Protein AF-A0A7R9M2J2-F1 (afdb_monomer)

Solvent-accessible surface area (backbone atoms only — not comparable to full-atom values): 4966 Å² total; per-residue (Å²): 112,70,68,61,52,54,54,52,51,58,48,50,64,73,69,52,77,54,63,68,57,53,53,54,57,71,72,52,84,66,67,53,59,76,82,68,39,70,86,44,95,80,59,74,64,89,86,51,53,71,70,52,48,53,35,50,52,53,40,53,38,59,77,67,44,46,42,72,76,66,67,54,68,94,71,84,66,131

Mean predicted aligned error: 7.22 Å

pLDDT: mean 83.69, std 10.29, range [40.62, 94.19]

Sequence (78 aa):
MAKQRVTLEVLSYHASAQEEEAIKVSRMLIPSTTALHLTSLRFNDFSLDEDMMIRGCIRMFLDLDLIERFHIDYKVCK

Foldseek 3Di:
DVVVVVVVVVVVVVVADDQVVLVVLLPDDQDACVVQVVVDPPDDCPPPDPSNVVSNVVNVCVVVVVCVVVVPDSRPDD

Structure (mmCIF, N/CA/C/O backbone):
data_AF-A0A7R9M2J2-F1
#
_entry.id   AF-A0A7R9M2J2-F1
#
loop_
_atom_site.group_PDB
_atom_site.id
_atom_site.type_symbol
_atom_site.label_atom_id
_atom_site.label_alt_id
_atom_site.label_comp_id
_atom_site.label_asym_id
_atom_site.label_entity_id
_atom_site.label_seq_id
_atom_site.pdbx_PDB_ins_code
_atom_site.Cartn_x
_atom_site.Cartn_y
_atom_site.Cartn_z
_atom_site.occupancy
_atom_site.B_iso_or_equiv
_atom_site.auth_seq_id
_atom_site.auth_comp_id
_atom_site.auth_asym_id
_atom_site.auth_atom_id
_atom_site.pdbx_PDB_model_num
ATOM 1 N N . MET A 1 1 ? -12.696 -16.801 27.527 1.00 62.22 1 MET A N 1
ATOM 2 C CA . MET A 1 1 ? -13.204 -15.995 26.393 1.00 62.22 1 MET A CA 1
ATOM 3 C C . MET A 1 1 ? -13.296 -14.500 26.704 1.00 62.22 1 MET A C 1
ATOM 5 O O . MET A 1 1 ? -12.753 -13.730 25.929 1.00 62.22 1 MET A O 1
ATOM 9 N N . ALA A 1 2 ? -13.873 -14.063 27.835 1.00 70.06 2 ALA A N 1
ATOM 10 C CA . ALA A 1 2 ? -13.929 -12.630 28.185 1.00 70.06 2 ALA A CA 1
ATOM 11 C C . ALA A 1 2 ? -12.542 -11.958 28.318 1.00 70.06 2 ALA A C 1
ATOM 13 O O . ALA A 1 2 ? -12.318 -10.905 27.738 1.00 70.06 2 ALA A O 1
ATOM 14 N N . LYS A 1 3 ? -11.577 -12.605 28.991 1.00 68.19 3 LYS A N 1
ATOM 15 C CA . LYS A 1 3 ? -10.216 -12.055 29.166 1.00 68.19 3 LYS A CA 1
ATOM 16 C C . LYS A 1 3 ? -9.467 -11.834 27.841 1.00 68.19 3 LYS A C 1
ATOM 18 O O . LYS A 1 3 ? -8.866 -10.789 27.669 1.00 68.19 3 LYS A O 1
ATOM 23 N N . GLN A 1 4 ? -9.556 -12.775 26.895 1.00 76.94 4 GLN A N 1
ATOM 24 C CA . GLN A 1 4 ? -8.932 -12.639 25.568 1.00 76.94 4 GLN A CA 1
ATOM 25 C C . GLN A 1 4 ? -9.556 -11.505 24.744 1.00 76.94 4 GLN A C 1
ATOM 27 O O . GLN A 1 4 ? -8.831 -10.798 24.056 1.00 76.94 4 GLN A O 1
ATOM 32 N N . ARG A 1 5 ? -10.879 -11.305 24.836 1.00 80.12 5 ARG A N 1
ATOM 33 C CA . ARG A 1 5 ? -11.564 -10.186 24.169 1.00 80.12 5 ARG A CA 1
ATOM 34 C C . ARG A 1 5 ? -11.091 -8.834 24.688 1.00 80.12 5 ARG A C 1
ATOM 36 O O . ARG A 1 5 ? -10.700 -8.000 23.888 1.00 80.12 5 ARG A O 1
ATOM 43 N N . VAL A 1 6 ? -11.033 -8.670 26.010 1.00 80.19 6 VAL A N 1
ATOM 44 C CA . VAL A 1 6 ? -10.545 -7.429 26.631 1.00 80.19 6 VAL A CA 1
ATOM 45 C C . VAL A 1 6 ? -9.092 -7.156 26.235 1.00 80.19 6 VAL A C 1
ATOM 47 O O . VAL A 1 6 ? -8.743 -6.026 25.917 1.00 80.19 6 VAL A O 1
ATOM 50 N N . THR A 1 7 ? -8.240 -8.186 26.177 1.00 79.94 7 THR A N 1
ATOM 51 C CA . THR A 1 7 ? -6.860 -8.026 25.693 1.00 79.94 7 THR A CA 1
ATOM 52 C C . THR A 1 7 ? -6.807 -7.572 24.231 1.00 79.94 7 THR A C 1
ATOM 54 O O . THR A 1 7 ? -6.029 -6.679 23.913 1.00 79.94 7 THR A O 1
ATOM 57 N N . LEU A 1 8 ? -7.632 -8.142 23.347 1.00 80.69 8 LEU A N 1
ATOM 58 C CA . LEU A 1 8 ? -7.695 -7.726 21.942 1.00 80.69 8 LEU A CA 1
ATOM 59 C C . LEU A 1 8 ? -8.210 -6.293 21.780 1.00 80.69 8 LEU A C 1
ATOM 61 O O . LEU A 1 8 ? -7.686 -5.561 20.950 1.00 80.69 8 LEU A O 1
ATOM 65 N N . GLU A 1 9 ? -9.189 -5.880 22.581 1.00 79.62 9 GLU A N 1
ATOM 66 C CA . GLU A 1 9 ? -9.719 -4.513 22.560 1.00 79.62 9 GLU A CA 1
ATOM 67 C C . GLU A 1 9 ? -8.657 -3.495 22.989 1.00 79.62 9 GLU A C 1
ATOM 69 O O . GLU A 1 9 ? -8.414 -2.524 22.274 1.00 79.62 9 GLU A O 1
ATOM 74 N N . VAL A 1 10 ? -7.945 -3.761 24.089 1.00 80.50 10 VAL A N 1
ATOM 75 C CA . VAL A 1 10 ? -6.842 -2.900 24.550 1.00 80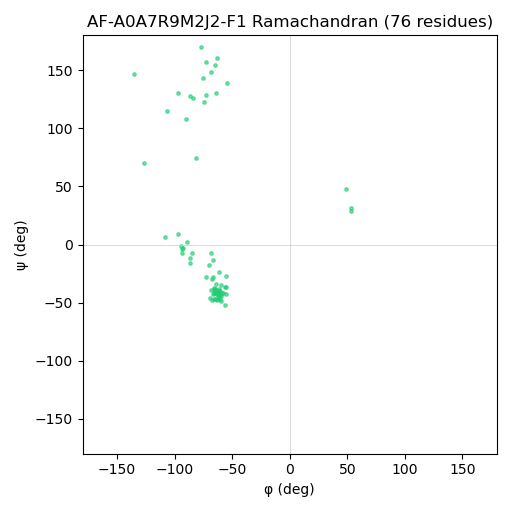.50 10 VAL A CA 1
ATOM 76 C C . VAL A 1 10 ? -5.729 -2.819 23.502 1.00 80.50 10 VAL A C 1
ATOM 78 O O . VAL A 1 10 ? -5.239 -1.733 23.209 1.00 80.50 10 VAL A O 1
ATOM 81 N N . LEU A 1 11 ? -5.357 -3.944 22.882 1.00 76.25 11 LEU A N 1
ATOM 82 C CA . LEU A 1 11 ? -4.367 -3.947 21.802 1.00 76.25 11 LEU A CA 1
ATOM 83 C C . LEU A 1 11 ? -4.858 -3.172 20.576 1.00 76.25 11 LEU A C 1
ATOM 85 O O . LEU A 1 11 ? -4.086 -2.419 19.996 1.00 76.25 11 LEU A O 1
ATOM 89 N N . SER A 1 12 ? -6.132 -3.309 20.204 1.00 78.31 12 SER A N 1
ATOM 90 C CA . SER A 1 12 ? -6.704 -2.610 19.047 1.00 78.31 12 SER A CA 1
ATOM 91 C C . SER A 1 12 ? -6.705 -1.089 19.213 1.00 78.31 12 SER A C 1
ATOM 93 O O . SER A 1 12 ? -6.471 -0.370 18.242 1.00 78.31 12 SER A O 1
ATOM 95 N N . TYR A 1 13 ? -6.885 -0.608 20.447 1.00 69.75 13 TYR A N 1
ATOM 96 C CA . TYR A 1 13 ? -6.820 0.813 20.776 1.00 69.75 13 TYR A CA 1
ATOM 97 C C . TYR A 1 13 ? -5.417 1.386 20.540 1.00 69.75 13 TYR A C 1
ATOM 99 O O . TYR A 1 13 ? -5.279 2.478 20.003 1.00 69.75 13 TYR A O 1
ATOM 107 N N . HIS A 1 14 ? -4.373 0.626 20.879 1.00 75.19 14 HIS A N 1
ATOM 108 C CA . HIS A 1 14 ? -2.980 1.038 20.673 1.00 75.19 14 HIS A CA 1
ATOM 109 C C . HIS A 1 14 ? -2.421 0.696 19.285 1.00 75.19 14 HIS A C 1
ATOM 111 O O . HIS A 1 14 ? -1.378 1.218 18.909 1.00 75.19 14 HIS A O 1
ATOM 117 N N . ALA A 1 15 ? -3.083 -0.187 18.535 1.00 73.38 15 ALA A N 1
ATOM 118 C CA . ALA A 1 15 ? -2.678 -0.579 17.185 1.00 73.38 15 ALA A CA 1
ATOM 119 C C . ALA A 1 15 ? -3.226 0.353 16.093 1.00 73.38 15 ALA A C 1
ATOM 121 O O . ALA A 1 15 ? -2.822 0.240 14.937 1.00 73.38 15 ALA A O 1
ATOM 122 N N . SER A 1 16 ? -4.165 1.234 16.438 1.00 73.12 16 SER A N 1
ATOM 123 C CA . SER A 1 16 ? -4.749 2.188 15.497 1.00 73.12 16 SER A CA 1
ATOM 124 C C . SER A 1 16 ? -3.888 3.451 15.444 1.00 73.12 16 SER A C 1
ATOM 126 O O . SER A 1 16 ? -3.588 4.037 16.483 1.00 73.12 16 SER A O 1
ATOM 128 N N . ALA A 1 17 ? -3.490 3.860 14.238 1.00 71.56 17 ALA A N 1
ATOM 129 C CA . ALA A 1 17 ? -2.812 5.137 14.019 1.00 71.56 17 ALA A CA 1
ATOM 130 C C . ALA A 1 17 ? -3.749 6.308 14.347 1.00 71.56 17 ALA A C 1
ATOM 132 O O . ALA A 1 17 ? -4.974 6.177 14.251 1.00 71.56 17 ALA A O 1
ATOM 133 N N . GLN A 1 18 ? -3.183 7.459 14.711 1.00 81.12 18 GLN A N 1
ATOM 134 C CA . GLN A 1 18 ? -3.998 8.648 14.956 1.00 81.12 18 GLN A CA 1
ATOM 135 C C . GLN A 1 18 ? -4.620 9.148 13.643 1.00 81.12 18 GLN A C 1
ATOM 137 O O . GLN A 1 18 ? -4.020 9.043 12.571 1.00 81.12 18 GLN A O 1
ATOM 142 N N . GLU A 1 19 ? -5.818 9.736 13.713 1.00 80.56 19 GLU A N 1
ATOM 143 C CA . GLU A 1 19 ? -6.513 10.266 12.528 1.00 80.56 19 GLU A CA 1
ATOM 144 C C . GLU A 1 19 ? -5.654 11.295 11.770 1.00 80.56 19 GLU A C 1
ATOM 146 O O . GLU A 1 19 ? -5.615 11.305 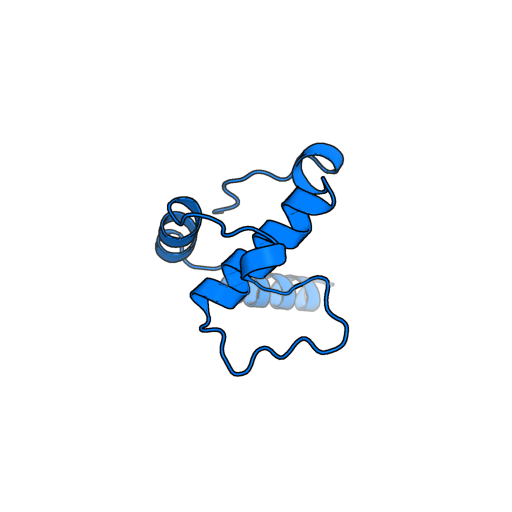10.540 1.00 80.56 19 GLU A O 1
ATOM 151 N N . GLU A 1 20 ? -4.888 12.114 12.492 1.00 82.75 20 GLU A N 1
ATOM 152 C CA . GLU A 1 20 ? -3.968 13.096 11.912 1.00 82.75 20 GLU A CA 1
ATOM 153 C C . GLU A 1 20 ? -2.862 12.448 11.065 1.00 82.75 20 GLU A C 1
ATOM 155 O O . GLU A 1 20 ? -2.558 12.933 9.971 1.00 82.75 20 GLU A O 1
ATOM 160 N N . GLU A 1 21 ? -2.295 11.329 11.525 1.00 82.06 21 GLU A N 1
ATOM 161 C CA . GLU A 1 21 ? -1.264 10.578 10.799 1.00 82.06 21 GLU A CA 1
ATOM 162 C C . GLU A 1 21 ? -1.840 9.967 9.521 1.00 82.06 21 GLU A C 1
ATOM 164 O O . GLU A 1 21 ? -1.246 10.068 8.446 1.00 82.06 21 GLU A O 1
ATOM 169 N N . ALA A 1 22 ? -3.047 9.409 9.603 1.00 82.31 22 ALA A N 1
ATOM 170 C CA . ALA A 1 22 ? -3.737 8.863 8.444 1.00 82.31 22 ALA A CA 1
ATOM 171 C C . ALA A 1 22 ? -4.095 9.951 7.416 1.00 82.31 22 ALA A C 1
ATOM 173 O O . ALA A 1 22 ? -3.884 9.767 6.213 1.00 82.31 22 ALA A O 1
ATOM 174 N N . ILE A 1 23 ? -4.562 11.124 7.863 1.00 83.50 23 ILE A N 1
ATOM 175 C CA . ILE A 1 23 ? -4.806 12.274 6.982 1.00 83.50 23 ILE A CA 1
ATOM 176 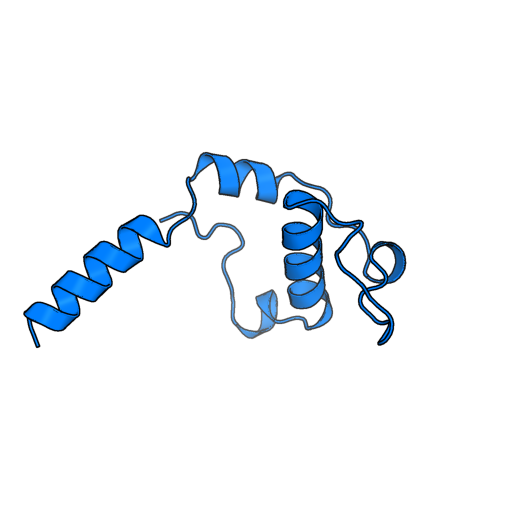C C . ILE A 1 23 ? -3.500 12.730 6.328 1.00 83.50 23 ILE A C 1
ATOM 178 O O . ILE A 1 23 ? -3.488 12.976 5.117 1.00 83.50 23 ILE A O 1
ATOM 182 N N . LYS A 1 24 ? -2.403 12.817 7.090 1.00 85.69 24 LYS A N 1
ATOM 183 C CA . LYS A 1 24 ? -1.077 13.174 6.570 1.00 85.69 24 LYS A CA 1
ATOM 184 C C . LYS A 1 24 ? -0.676 12.222 5.441 1.00 85.69 24 LYS A C 1
ATOM 186 O O . LYS A 1 24 ? -0.384 12.693 4.343 1.00 85.69 24 LYS A O 1
ATOM 191 N N . VAL A 1 25 ? -0.739 10.909 5.675 1.00 84.06 25 VAL A N 1
ATOM 192 C CA . VAL A 1 25 ? -0.388 9.879 4.682 1.00 84.06 25 VAL A CA 1
ATOM 193 C C . VAL A 1 25 ? -1.307 9.936 3.458 1.00 84.06 25 VAL A C 1
ATOM 195 O O . VAL A 1 25 ? -0.820 9.871 2.333 1.00 84.06 25 VAL A O 1
ATOM 198 N N . SER A 1 26 ? -2.614 10.164 3.640 1.00 83.00 26 SER A N 1
ATOM 199 C CA . SER A 1 26 ? -3.581 10.254 2.529 1.00 83.00 26 SER A CA 1
ATOM 200 C C 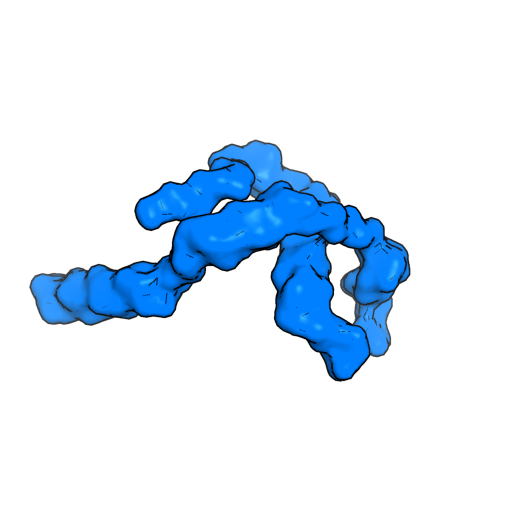. SER A 1 26 ? -3.303 11.399 1.544 1.00 83.00 26 SER A C 1
ATOM 202 O O . SER A 1 26 ? -3.725 11.347 0.391 1.00 83.00 26 SER A O 1
ATOM 204 N N . ARG A 1 27 ? -2.601 12.447 1.994 1.00 86.25 27 ARG A N 1
ATOM 205 C CA . ARG A 1 27 ? -2.237 13.618 1.181 1.00 86.25 27 ARG A CA 1
ATOM 206 C C . ARG A 1 27 ? -0.855 13.495 0.544 1.00 86.25 27 ARG A C 1
ATOM 208 O O . ARG A 1 27 ? -0.472 14.365 -0.238 1.00 86.25 27 ARG A O 1
ATOM 215 N N . MET A 1 28 ? -0.087 12.464 0.886 1.00 86.69 28 MET A N 1
ATOM 216 C CA . MET A 1 28 ? 1.246 12.271 0.334 1.00 86.69 28 MET A CA 1
ATOM 217 C C . MET A 1 28 ? 1.191 11.754 -1.101 1.00 86.69 28 MET A C 1
ATOM 219 O O . MET A 1 28 ? 0.387 10.896 -1.456 1.00 86.69 28 MET A O 1
ATOM 223 N N . LEU A 1 29 ? 2.125 12.228 -1.924 1.00 89.88 29 LEU A N 1
ATOM 224 C CA . LEU A 1 29 ? 2.366 11.645 -3.238 1.00 89.88 29 LEU A CA 1
ATOM 225 C C . LEU A 1 29 ? 3.056 10.288 -3.077 1.00 89.88 29 LEU A C 1
ATOM 227 O O . LEU A 1 29 ? 4.079 10.184 -2.395 1.00 89.88 29 LEU A O 1
ATOM 231 N N . ILE A 1 30 ? 2.507 9.262 -3.728 1.00 91.12 30 ILE A N 1
ATOM 232 C CA . ILE A 1 30 ? 3.058 7.905 -3.712 1.00 91.12 30 ILE A CA 1
ATOM 233 C C . ILE A 1 30 ? 4.051 7.751 -4.878 1.00 91.12 30 ILE A C 1
ATOM 235 O O . ILE A 1 30 ? 3.617 7.677 -6.034 1.00 91.12 30 ILE A O 1
ATOM 239 N N . PRO A 1 31 ? 5.372 7.687 -4.622 1.00 91.44 31 PRO A N 1
ATOM 240 C CA . PRO A 1 31 ? 6.375 7.515 -5.669 1.00 91.44 31 PRO A CA 1
ATOM 241 C C . PRO A 1 31 ? 6.200 6.172 -6.386 1.00 91.44 31 PRO A C 1
ATOM 243 O O . PRO A 1 31 ? 5.539 5.259 -5.888 1.00 91.44 31 PRO A O 1
ATOM 246 N N . SER A 1 32 ? 6.757 6.052 -7.590 1.00 92.25 32 SER A N 1
ATOM 247 C CA . SER A 1 32 ? 6.684 4.812 -8.364 1.00 92.25 32 SER A CA 1
ATOM 248 C C . SER A 1 32 ? 7.583 3.722 -7.776 1.00 92.25 32 SER A C 1
ATOM 250 O O . SER A 1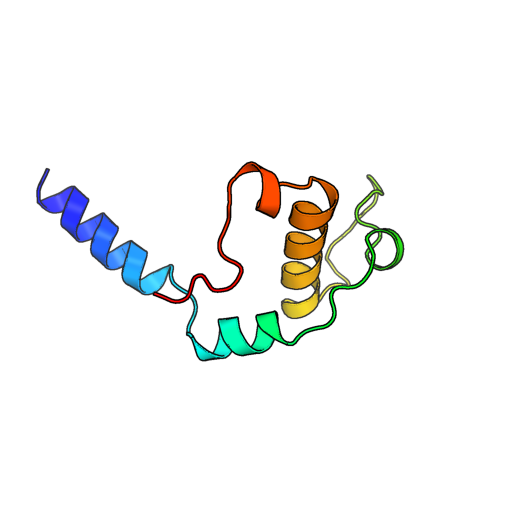 32 ? 8.586 4.000 -7.118 1.00 92.25 32 SER A O 1
ATOM 252 N N . THR A 1 33 ? 7.262 2.468 -8.081 1.00 91.88 33 THR A N 1
ATOM 253 C CA . THR A 1 33 ? 8.054 1.294 -7.687 1.00 91.88 33 THR A CA 1
ATOM 254 C C . THR A 1 33 ? 9.511 1.373 -8.133 1.00 91.88 33 THR A C 1
ATOM 256 O O . THR A 1 33 ? 10.408 0.997 -7.380 1.00 91.88 33 THR A O 1
ATOM 259 N N . THR A 1 34 ? 9.768 1.938 -9.315 1.00 90.19 34 THR A N 1
ATOM 260 C CA . THR A 1 34 ? 11.128 2.179 -9.813 1.00 90.19 34 THR A CA 1
ATOM 261 C C . THR A 1 34 ? 11.874 3.212 -8.972 1.00 90.19 34 THR A C 1
ATOM 263 O O . THR A 1 34 ? 13.041 2.998 -8.665 1.00 90.19 34 THR A O 1
ATOM 266 N N . ALA A 1 35 ? 11.212 4.304 -8.571 1.00 88.81 35 ALA A N 1
ATOM 267 C CA . ALA A 1 35 ? 11.825 5.358 -7.759 1.00 88.81 35 ALA A CA 1
ATOM 268 C C . ALA A 1 35 ? 12.182 4.880 -6.342 1.00 88.81 35 ALA A C 1
ATOM 270 O O . ALA A 1 35 ? 13.124 5.383 -5.742 1.00 88.81 35 ALA A O 1
ATOM 271 N N . LEU A 1 36 ? 11.443 3.895 -5.826 1.00 87.25 36 LEU A N 1
ATOM 272 C CA . LEU A 1 36 ? 11.697 3.263 -4.532 1.00 87.25 36 LEU A CA 1
ATOM 273 C C . LEU A 1 36 ? 12.541 1.979 -4.623 1.00 87.25 36 LEU A C 1
ATOM 275 O O . LEU A 1 36 ? 12.812 1.358 -3.602 1.00 87.25 36 LEU A O 1
ATOM 279 N N . HIS A 1 37 ? 12.939 1.554 -5.826 1.00 89.50 37 HIS A N 1
ATOM 280 C CA . HIS A 1 37 ? 13.689 0.315 -6.064 1.00 89.50 37 HIS A CA 1
ATOM 281 C C . HIS A 1 37 ? 13.053 -0.964 -5.470 1.00 89.50 37 HIS A C 1
ATOM 283 O O . HIS A 1 37 ? 13.766 -1.928 -5.187 1.00 89.50 37 HIS A O 1
ATOM 289 N N . LEU A 1 38 ? 11.719 -1.018 -5.330 1.00 89.44 38 LEU A N 1
ATOM 290 C CA . LEU A 1 38 ? 11.032 -2.108 -4.607 1.00 89.44 38 LEU A CA 1
ATOM 291 C C . LEU A 1 38 ? 11.069 -3.462 -5.335 1.00 89.44 38 LEU A C 1
ATOM 293 O O . LEU A 1 38 ? 10.843 -4.498 -4.722 1.00 89.44 38 LEU A O 1
ATOM 297 N N . THR A 1 39 ? 11.354 -3.480 -6.639 1.00 90.38 39 THR A N 1
ATOM 298 C CA . THR A 1 39 ? 11.471 -4.717 -7.436 1.00 90.38 39 THR A CA 1
ATOM 299 C C . THR A 1 39 ? 12.857 -5.356 -7.368 1.00 90.38 39 THR A C 1
ATOM 301 O O . THR A 1 39 ? 13.061 -6.451 -7.892 1.00 90.38 39 THR A O 1
ATOM 304 N N . SER A 1 40 ? 13.834 -4.689 -6.749 1.00 91.06 40 SER A N 1
ATOM 305 C CA . SER A 1 40 ? 15.198 -5.198 -6.639 1.00 91.06 40 SER A CA 1
ATOM 306 C C . SER A 1 40 ? 15.333 -6.148 -5.452 1.00 91.06 40 SER A C 1
ATOM 308 O O . SER A 1 40 ? 15.119 -5.756 -4.313 1.00 91.06 40 SER A O 1
ATOM 310 N N . LEU A 1 41 ? 15.829 -7.367 -5.676 1.00 89.50 41 LEU A N 1
ATOM 311 C CA . LEU A 1 41 ? 16.201 -8.282 -4.581 1.00 89.50 41 LEU A CA 1
ATOM 312 C C . LEU A 1 41 ? 17.429 -7.810 -3.777 1.00 89.50 41 LEU A C 1
ATOM 314 O O . LEU A 1 41 ? 17.781 -8.420 -2.774 1.00 89.50 41 LEU A O 1
ATOM 318 N N . ARG A 1 42 ? 18.100 -6.738 -4.222 1.00 90.94 42 ARG A N 1
ATOM 319 C CA . ARG A 1 42 ? 19.177 -6.051 -3.484 1.00 90.94 42 ARG A CA 1
ATOM 320 C C . ARG A 1 42 ? 18.680 -4.815 -2.729 1.00 90.94 42 ARG A C 1
ATOM 322 O O . ARG A 1 42 ? 19.499 -4.016 -2.281 1.00 90.94 42 ARG A O 1
ATOM 329 N N . PHE A 1 43 ? 17.365 -4.615 -2.675 1.00 88.44 43 PHE A N 1
ATOM 330 C CA . PHE A 1 43 ? 16.750 -3.520 -1.943 1.00 88.44 43 PHE A CA 1
ATOM 331 C C . PHE A 1 43 ? 17.208 -3.519 -0.478 1.00 88.44 43 PHE A C 1
ATOM 333 O O . PHE A 1 43 ? 17.326 -4.571 0.150 1.00 88.44 43 PHE A O 1
ATOM 340 N N . ASN A 1 44 ? 17.471 -2.323 0.044 1.00 87.06 44 ASN A N 1
ATOM 341 C CA . ASN A 1 44 ? 17.668 -2.075 1.462 1.00 87.06 44 ASN A CA 1
ATOM 342 C C . ASN A 1 44 ? 16.883 -0.822 1.856 1.00 87.06 44 ASN A C 1
ATOM 344 O O . ASN A 1 44 ? 16.725 0.100 1.057 1.00 87.06 44 ASN A O 1
ATOM 348 N N . ASP A 1 45 ? 16.385 -0.817 3.081 1.00 87.06 45 ASP A N 1
ATOM 349 C CA . ASP A 1 45 ? 15.549 0.229 3.660 1.00 87.06 45 ASP A CA 1
ATOM 350 C C . ASP A 1 45 ? 16.355 1.282 4.433 1.00 87.06 45 ASP A C 1
ATOM 352 O O . ASP A 1 45 ? 15.789 2.289 4.837 1.00 87.06 45 ASP A O 1
ATOM 356 N N . PHE A 1 46 ? 17.677 1.121 4.579 1.00 88.44 46 PHE A N 1
ATOM 357 C CA . PHE A 1 46 ? 18.540 2.055 5.321 1.00 88.44 46 PHE A CA 1
ATOM 358 C C . PHE A 1 46 ? 18.452 3.511 4.843 1.00 88.44 46 PHE A C 1
ATOM 360 O O . PHE A 1 46 ? 18.738 4.426 5.613 1.00 88.44 46 PHE A O 1
ATOM 367 N N . SER A 1 47 ? 18.107 3.736 3.573 1.00 84.38 47 SER A N 1
ATOM 368 C CA . SER A 1 47 ? 17.936 5.075 3.003 1.00 84.38 47 SER A CA 1
ATOM 369 C C . SER A 1 47 ? 16.501 5.606 3.062 1.00 84.38 47 SER A C 1
ATOM 371 O O . SER A 1 47 ? 16.265 6.718 2.595 1.00 84.38 47 SER A O 1
ATOM 373 N N . LEU A 1 48 ? 15.537 4.820 3.549 1.00 88.06 48 LEU A N 1
ATOM 374 C CA . LEU A 1 48 ? 14.132 5.212 3.624 1.00 88.06 48 LEU A CA 1
ATOM 375 C C . LEU A 1 48 ? 13.797 5.737 5.020 1.00 88.06 48 LEU A C 1
ATOM 377 O O . LEU A 1 48 ? 14.067 5.089 6.027 1.00 88.06 48 LEU A O 1
ATOM 381 N N . ASP A 1 49 ? 13.163 6.906 5.068 1.00 89.81 49 ASP A N 1
ATOM 382 C CA . ASP A 1 49 ? 12.497 7.373 6.281 1.00 89.81 49 ASP A CA 1
ATOM 383 C C . ASP A 1 49 ? 11.148 6.654 6.487 1.00 89.81 49 ASP A C 1
ATOM 385 O O . ASP A 1 49 ? 10.651 5.944 5.607 1.00 89.81 49 ASP A O 1
ATOM 389 N N . GLU A 1 50 ? 10.539 6.832 7.660 1.00 88.88 50 GLU A N 1
ATOM 390 C CA . GLU A 1 50 ? 9.249 6.213 7.995 1.00 88.88 50 GLU A CA 1
ATOM 391 C C . GLU A 1 50 ? 8.151 6.549 6.976 1.00 88.88 50 GLU A C 1
ATOM 393 O O . GLU A 1 50 ? 7.433 5.657 6.517 1.00 88.88 50 GLU A O 1
ATOM 398 N N . ASP A 1 51 ? 8.067 7.807 6.536 1.00 89.00 51 ASP A N 1
ATOM 399 C CA . ASP A 1 51 ? 7.082 8.237 5.543 1.00 89.00 51 ASP A CA 1
ATOM 400 C C . ASP A 1 51 ? 7.334 7.549 4.179 1.00 89.00 51 ASP A C 1
ATOM 402 O O . ASP A 1 51 ? 6.400 7.195 3.459 1.00 89.00 51 ASP A O 1
ATOM 406 N N . MET A 1 52 ? 8.589 7.354 3.767 1.00 90.00 52 MET A N 1
ATOM 407 C CA . MET A 1 52 ? 8.974 6.632 2.549 1.00 90.00 52 MET A CA 1
ATOM 408 C C . MET A 1 52 ? 8.664 5.141 2.656 1.00 90.00 52 MET A C 1
ATOM 410 O O . MET A 1 52 ? 8.178 4.569 1.680 1.00 90.00 52 MET A O 1
ATOM 414 N N . MET A 1 53 ? 8.878 4.529 3.822 1.00 91.69 53 MET A N 1
ATOM 415 C CA . MET A 1 53 ? 8.509 3.134 4.071 1.00 91.69 53 MET A CA 1
ATOM 416 C C . MET A 1 53 ? 6.993 2.932 3.959 1.00 91.69 53 MET A C 1
ATOM 418 O O . MET A 1 53 ? 6.543 2.042 3.233 1.00 91.69 53 MET A O 1
ATOM 422 N N . ILE A 1 54 ? 6.194 3.803 4.587 1.00 91.62 54 ILE A N 1
ATOM 423 C CA . ILE A 1 54 ? 4.725 3.760 4.498 1.00 91.62 54 ILE A CA 1
ATOM 424 C C . ILE A 1 54 ? 4.268 3.931 3.044 1.00 91.62 54 ILE A C 1
ATOM 426 O O . ILE A 1 54 ? 3.468 3.141 2.538 1.00 91.62 54 ILE A O 1
ATOM 430 N N . ARG A 1 55 ? 4.816 4.921 2.330 1.00 91.31 55 ARG A N 1
ATOM 431 C CA . ARG A 1 55 ? 4.499 5.146 0.911 1.00 91.31 55 ARG A CA 1
ATOM 432 C C . ARG A 1 55 ? 4.891 3.961 0.030 1.00 91.31 55 ARG A C 1
ATOM 434 O O . ARG A 1 55 ? 4.149 3.627 -0.892 1.00 91.31 55 ARG A O 1
ATOM 441 N N . GLY A 1 56 ? 6.021 3.316 0.313 1.00 92.62 56 GLY A N 1
ATOM 442 C CA . GLY A 1 56 ? 6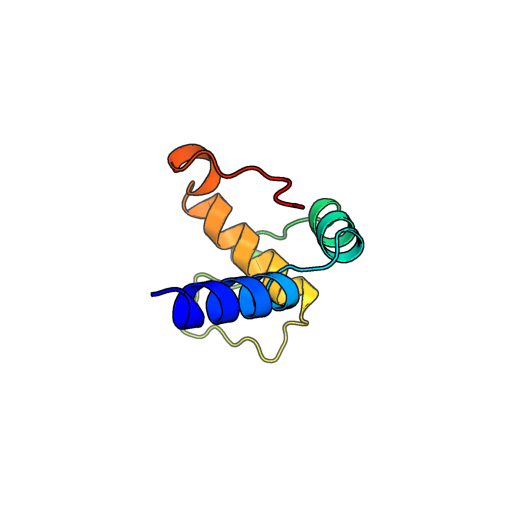.449 2.102 -0.377 1.00 92.62 56 GLY A CA 1
ATOM 443 C C . GLY A 1 56 ? 5.497 0.935 -0.157 1.00 92.62 56 GLY A C 1
ATOM 444 O O . GLY A 1 56 ? 5.132 0.267 -1.120 1.00 92.62 56 GLY A O 1
ATOM 445 N N . CYS A 1 57 ? 5.009 0.753 1.070 1.00 92.19 57 CYS A N 1
ATOM 446 C CA . CYS A 1 57 ? 3.978 -0.235 1.373 1.00 92.19 57 CYS A CA 1
ATOM 447 C C . CYS A 1 57 ? 2.693 0.037 0.570 1.00 92.19 57 CYS A C 1
ATOM 449 O O . CYS A 1 57 ? 2.202 -0.847 -0.129 1.00 92.19 57 CYS A O 1
ATOM 451 N N . ILE A 1 58 ? 2.199 1.281 0.561 1.00 91.44 58 ILE A N 1
ATOM 452 C CA . ILE A 1 58 ? 1.010 1.664 -0.224 1.00 91.44 58 ILE A CA 1
ATOM 453 C C . ILE A 1 58 ? 1.226 1.397 -1.721 1.00 91.44 58 ILE A C 1
ATOM 455 O O . ILE A 1 58 ? 0.341 0.862 -2.389 1.00 91.44 58 ILE A O 1
ATOM 459 N N . ARG A 1 59 ? 2.414 1.715 -2.256 1.00 94.19 59 ARG A N 1
ATOM 460 C CA . ARG A 1 59 ? 2.773 1.420 -3.650 1.0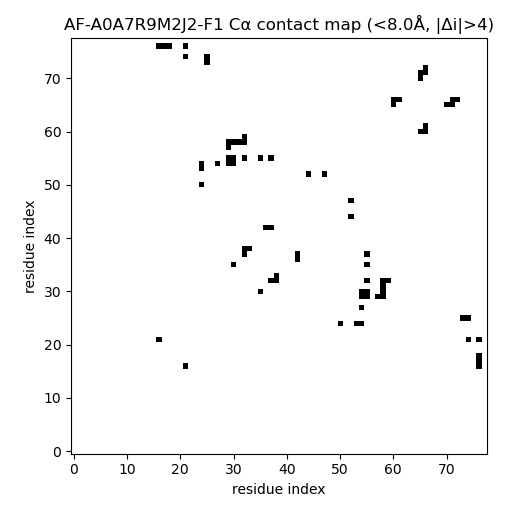0 94.19 59 ARG A CA 1
ATOM 461 C C . ARG A 1 59 ? 2.680 -0.079 -3.959 1.00 94.19 59 ARG A C 1
ATOM 463 O O . ARG A 1 59 ? 2.132 -0.427 -4.998 1.00 94.19 59 ARG A O 1
ATOM 470 N N . MET A 1 60 ? 3.137 -0.957 -3.066 1.00 93.69 60 MET A N 1
ATOM 471 C CA . MET A 1 60 ? 3.015 -2.411 -3.259 1.00 93.69 60 MET A CA 1
ATOM 472 C C . MET A 1 60 ? 1.552 -2.868 -3.326 1.00 93.69 60 MET A C 1
ATOM 474 O O . MET A 1 60 ? 1.211 -3.710 -4.151 1.00 93.69 60 MET A O 1
ATOM 478 N N . PHE A 1 61 ? 0.676 -2.300 -2.491 1.00 92.94 61 PHE A N 1
ATOM 479 C CA . PHE A 1 61 ? -0.757 -2.616 -2.510 1.00 92.94 61 PHE A CA 1
ATOM 480 C C . PHE A 1 61 ? -1.438 -2.169 -3.805 1.00 92.94 61 PHE A C 1
ATOM 482 O O . PHE A 1 61 ? -2.282 -2.898 -4.326 1.00 92.94 61 PHE A O 1
ATOM 489 N N . LEU A 1 62 ? -1.062 -0.994 -4.317 1.00 91.06 62 LEU A N 1
ATOM 490 C CA . LEU A 1 62 ? -1.543 -0.478 -5.598 1.00 91.06 62 LEU A CA 1
ATOM 491 C C . LEU A 1 62 ? -1.059 -1.341 -6.770 1.00 91.06 62 LEU A C 1
ATOM 493 O O . LEU A 1 62 ? -1.857 -1.707 -7.623 1.00 91.06 62 LEU A O 1
ATOM 497 N N . ASP A 1 63 ? 0.226 -1.699 -6.801 1.00 93.38 63 ASP A N 1
ATOM 498 C CA . ASP A 1 63 ? 0.814 -2.475 -7.901 1.00 93.38 63 ASP A CA 1
ATOM 499 C C . ASP A 1 63 ? 0.269 -3.912 -7.975 1.00 93.38 63 ASP A C 1
ATOM 501 O O . ASP A 1 63 ? 0.198 -4.497 -9.054 1.00 93.38 63 ASP A O 1
ATOM 505 N N . LEU A 1 64 ? -0.128 -4.482 -6.834 1.00 93.62 64 LEU A N 1
ATOM 506 C CA . LEU A 1 64 ? -0.771 -5.796 -6.744 1.00 93.62 64 LEU A CA 1
ATOM 507 C C . LEU A 1 64 ? -2.303 -5.736 -6.869 1.00 93.62 64 LEU A C 1
ATOM 509 O O . LEU A 1 64 ? -2.959 -6.772 -6.734 1.00 93.62 64 LEU A O 1
ATOM 513 N N . ASP A 1 65 ? -2.860 -4.543 -7.088 1.00 92.19 65 ASP A N 1
ATOM 514 C CA . ASP A 1 65 ? -4.297 -4.280 -7.207 1.00 92.19 65 ASP A CA 1
ATOM 515 C C . ASP A 1 65 ? -5.132 -4.821 -6.025 1.00 92.19 65 ASP A C 1
ATOM 517 O O . ASP A 1 65 ? -6.280 -5.250 -6.143 1.00 92.19 65 ASP A O 1
ATOM 521 N N . LEU A 1 66 ? -4.536 -4.841 -4.828 1.00 91.06 66 LEU A N 1
ATOM 522 C CA . LEU A 1 66 ? -5.174 -5.425 -3.643 1.00 91.06 66 LEU A CA 1
ATOM 523 C C . LEU A 1 66 ? -6.308 -4.545 -3.121 1.00 91.06 66 LEU A C 1
ATOM 525 O O . LEU A 1 66 ? -7.249 -5.047 -2.509 1.00 91.06 66 LEU A O 1
ATOM 529 N N . ILE A 1 67 ? -6.22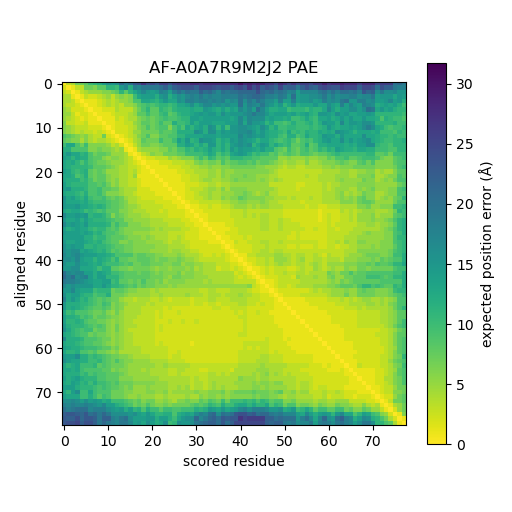2 -3.237 -3.359 1.00 88.62 67 ILE A N 1
ATOM 530 C CA . ILE A 1 67 ? -7.220 -2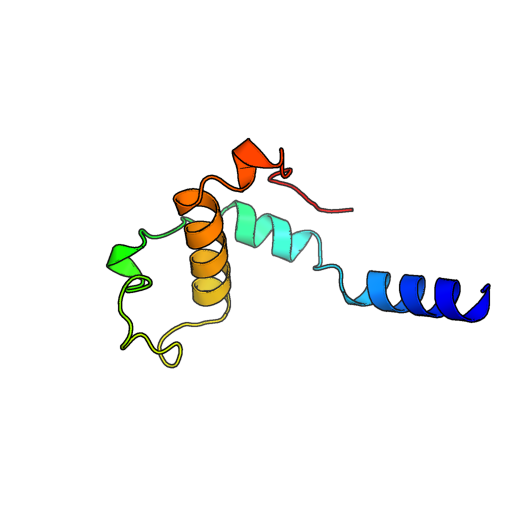.281 -2.884 1.00 88.62 67 ILE A CA 1
ATOM 531 C C . ILE A 1 67 ? -8.553 -2.497 -3.599 1.00 88.62 67 ILE A C 1
ATOM 533 O O . ILE A 1 67 ? -9.581 -2.604 -2.932 1.00 88.62 67 ILE A O 1
ATOM 537 N N . GLU A 1 68 ? -8.540 -2.621 -4.928 1.00 89.19 68 GLU A N 1
ATOM 538 C CA . GLU A 1 68 ? -9.752 -2.900 -5.697 1.00 89.19 68 GLU A CA 1
ATOM 539 C C . GLU A 1 68 ? -10.247 -4.322 -5.424 1.00 89.19 68 GLU A C 1
ATOM 541 O O . GLU A 1 68 ? -11.416 -4.522 -5.091 1.00 89.19 68 GLU A O 1
ATOM 546 N N . ARG A 1 69 ? -9.337 -5.303 -5.451 1.00 92.56 69 ARG A N 1
ATOM 547 C CA . ARG A 1 69 ? -9.670 -6.722 -5.278 1.00 92.56 69 ARG A CA 1
ATOM 548 C C . ARG A 1 69 ? -10.339 -7.053 -3.945 1.00 92.56 69 ARG A C 1
ATOM 550 O O . ARG A 1 69 ? -11.161 -7.968 -3.893 1.00 92.56 69 ARG A O 1
ATOM 557 N N . PHE A 1 70 ? -9.964 -6.364 -2.871 1.00 91.88 70 PHE A N 1
ATOM 558 C CA . PHE A 1 70 ? -10.522 -6.587 -1.535 1.00 91.88 70 PHE A CA 1
ATOM 559 C C . PHE A 1 70 ? -11.439 -5.456 -1.059 1.00 91.88 70 PHE A C 1
ATOM 561 O O . PHE A 1 70 ? -11.881 -5.499 0.087 1.00 91.88 70 PHE A O 1
ATOM 568 N N . HIS A 1 71 ? -11.739 -4.473 -1.918 1.00 87.19 71 HIS A N 1
ATOM 569 C CA . HIS A 1 71 ? -12.531 -3.288 -1.577 1.00 87.19 71 HIS A CA 1
ATOM 570 C C . HIS A 1 71 ? -12.045 -2.604 -0.290 1.00 87.19 71 HIS A C 1
ATOM 572 O O . HIS A 1 71 ? -12.824 -2.315 0.617 1.00 87.19 71 HIS A O 1
ATOM 578 N N . ILE A 1 72 ? -10.731 -2.390 -0.192 1.00 85.69 72 ILE A N 1
ATOM 579 C CA . ILE A 1 72 ? -10.121 -1.755 0.978 1.00 85.69 72 ILE A CA 1
ATOM 580 C C . ILE A 1 72 ? -10.424 -0.257 0.928 1.00 85.69 72 ILE A C 1
ATOM 582 O O . ILE A 1 72 ? -10.062 0.426 -0.030 1.00 85.69 72 ILE A O 1
ATOM 586 N N . ASP A 1 73 ? -11.054 0.270 1.974 1.00 80.06 73 ASP A N 1
ATOM 587 C CA . ASP A 1 73 ? -11.309 1.702 2.077 1.00 80.06 73 ASP A CA 1
ATOM 588 C C . ASP A 1 73 ? -9.996 2.493 2.163 1.00 80.06 73 ASP A C 1
ATOM 590 O O . ASP A 1 73 ? -9.140 2.238 3.006 1.00 80.06 73 ASP A O 1
ATOM 594 N N . TYR A 1 74 ? -9.857 3.534 1.339 1.00 69.94 74 TYR A N 1
ATOM 595 C CA . TYR A 1 74 ? -8.695 4.436 1.377 1.00 69.94 74 TYR A CA 1
ATOM 596 C C . TYR A 1 74 ? -8.612 5.278 2.662 1.00 69.94 74 TYR A C 1
ATOM 598 O O . TYR A 1 74 ? -7.594 5.914 2.925 1.00 69.94 74 TYR A O 1
ATOM 606 N N . LYS A 1 75 ? -9.688 5.311 3.452 1.00 63.62 75 LYS A N 1
ATOM 607 C CA . LYS A 1 75 ? -9.789 6.041 4.717 1.00 63.62 75 LYS A CA 1
ATOM 608 C C . LYS A 1 75 ? -10.233 5.093 5.825 1.00 63.62 75 LYS A C 1
ATOM 610 O O . LYS A 1 75 ? -11.352 5.195 6.317 1.00 63.62 75 LYS A O 1
ATOM 615 N N . VAL A 1 76 ? -9.362 4.171 6.227 1.00 58.75 76 VAL A N 1
ATOM 616 C CA . VAL A 1 76 ? -9.567 3.425 7.477 1.00 58.75 76 VAL A CA 1
ATOM 617 C C . VAL A 1 76 ? -9.081 4.290 8.643 1.00 58.75 76 VAL A C 1
ATOM 619 O O . VAL A 1 76 ? -8.016 4.060 9.202 1.00 58.75 76 VAL A O 1
ATOM 622 N N . CYS A 1 77 ? -9.859 5.311 8.995 1.00 47.88 77 CYS A N 1
ATOM 623 C CA . CYS A 1 77 ? -9.826 5.899 10.334 1.00 47.88 77 CYS A CA 1
ATOM 624 C C . CYS A 1 77 ? -11.108 5.451 11.021 1.00 47.88 77 CYS A C 1
ATOM 626 O O . CYS A 1 77 ? -12.196 5.760 10.534 1.00 47.88 77 CYS A O 1
ATOM 628 N N . LYS A 1 78 ? -10.981 4.654 12.082 1.00 40.62 78 LYS A N 1
ATOM 629 C CA . LYS A 1 78 ? -12.101 4.383 12.983 1.00 40.62 78 LYS A CA 1
ATOM 630 C C . LYS A 1 78 ? -12.173 5.457 14.048 1.00 40.62 78 LYS A C 1
ATOM 632 O O . LYS A 1 78 ? -11.087 5.843 14.528 1.00 40.62 78 LYS A O 1
#

Nearest PDB structures (foldseek):
  3sie-assembly2_B  TM=9.294E-01  e=6.728E-04  Homo sapiens
  3jab-assembly1_C  TM=9.325E-01  e=1.151E-03  Bos taurus
  8w4t-assembly1_A  TM=9.130E-01  e=1.006E-03  Homo sapiens
  4i9z-assembly1_A  TM=9.253E-01  e=1.407E-03  Homo sapiens
  6vbi-assembly2_B  TM=9.158E-01  e=1.840E-03  Homo sapiens

Secondary structure (DSSP, 8-state):
-HHHHHHHHHHHHHHSPPHHHHHHHHTS----TTTTTTT-TT--STT--HHHHHHHHHHHHHHTTHHHHTT--S----

Organism: NCBI:txid1979941

Radius of gyration: 15.78 Å; Cα contacts (8 Å, |Δi|>4): 40; chains: 1; bounding box: 33×30×39 Å

InterPro domains:
  IPR002073 3'5'-cyclic nucleotide phosphodiesterase, catalytic domain [PS51845] (17-78)
  IPR036971 3'5'-cyclic nucleotide phosphodiesterase, catalytic domain superfamily [G3DSA:1.10.1300.10] (14-78)